Protein AF-C1BSC4-F1 (afdb_monomer)

Radius of gyration: 28.37 Å; Cα contacts (8 Å, |Δi|>4): 66; chains: 1; bounding box: 72×46×53 Å

Secondary structure (DSSP, 8-state):
-PPPHHHHHHHHHHHHHHHHHHHHHHHTTT--HHHHHHHHHHHHHHHHHHHHHHHHH-HHHHHHHHTTTT-S---PPPP-TT--SS--HHHHHHHHHHHHHHHHHH-TT-TTHHHHHHHHHHHS-HHHHHHHHHHHHHT--SS--

pLDDT: mean 79.84, std 15.71, range [46.28, 96.94]

Solvent-accessible surface area (backbone atoms only — not comparable to full-atom values): 8525 Å² total; per-residue (Å²): 131,84,83,51,72,68,58,54,49,50,57,51,53,53,52,50,53,52,51,54,52,55,51,56,57,44,52,78,73,73,54,62,66,66,63,54,51,54,53,48,52,54,49,52,56,50,52,53,50,51,51,54,50,53,56,68,68,39,73,68,42,59,57,46,51,67,60,49,79,50,81,64,89,62,79,71,64,77,92,51,84,92,56,78,54,93,75,50,66,64,54,20,54,50,24,47,52,50,22,55,36,36,32,73,76,64,36,83,84,39,66,77,36,51,57,27,50,54,35,20,70,62,68,38,61,67,70,58,52,54,55,49,52,50,24,56,75,72,68,66,48,95,65,96,105

Mean predicted aligned error: 16.89 Å

Sequence (145 aa):
MPISLDDIKGLIDEKRKALHGQIAGYREGGGNEKEVADALTIFELSVDNLFEDAKNYHPDVKVAAYNRQTKLGKSATPFDPRFPNPNQTRHCFQSYVDYHRCTKLRGEDFKPCEYFLRTYKTICPSYWLENWDEQLQEGTFPVKI

Organism: Lepeophtheirus salmonis (NCBI:txid72036)

InterPro domains:
  IPR003213 Cytochrome c oxidase, subun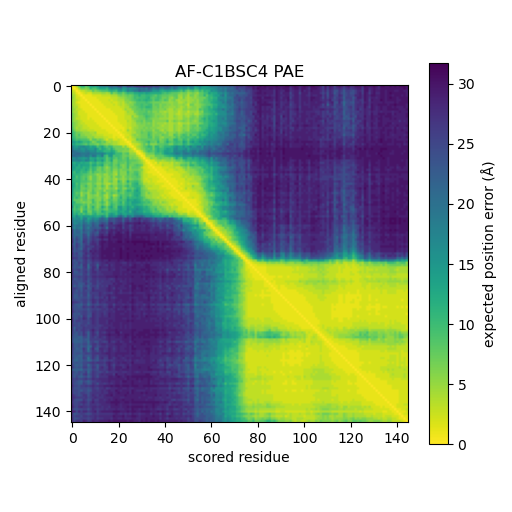it VIb [PTHR11387] (67-145)
  IPR036549 Cytochrome c oxidase subunit 6B/Cytochrome c oxidase assembly factor 6-like superfamily [G3DSA:1.10.10.140] (67-145)
  IPR036549 Cytochrome c oxidase subunit 6B/Cytochrome c oxidase assembly factor 6-like superfamily [SSF47694] (75-145)
  IPR048280 Cytochrome oxidase c subunit VIb-like [PF02297] (81-142)

Foldseek 3Di:
DDDDLVNVVVVLVVVLVVVVVVLVVVVVVDDDPVVSVVVNVVVVVVSVVVSVVVCVPDPVNVVVVVVVVCVVPQPDQDDDPVCNDPPCPVVLVVLVVQLVVCCVVPNPPPVVSVSSVSRNVRPPDPVVVVVQVVCVVVVNHPDDD

Structure (mmCIF, N/CA/C/O backbone):
data_AF-C1BSC4-F1
#
_entry.id   AF-C1BSC4-F1
#
loop_
_atom_site.group_PDB
_atom_site.id
_atom_site.type_symbol
_atom_site.label_atom_id
_atom_site.label_alt_id
_atom_site.label_comp_id
_atom_site.label_asym_id
_atom_site.label_entity_id
_atom_site.label_seq_id
_atom_site.pdbx_PDB_ins_code
_atom_site.Cartn_x
_atom_site.Cartn_y
_atom_site.Cartn_z
_atom_site.occupancy
_atom_site.B_iso_or_equiv
_atom_site.auth_seq_id
_atom_site.auth_comp_id
_atom_site.auth_asym_id
_atom_site.auth_atom_id
_atom_site.pdbx_PDB_model_num
ATOM 1 N N . MET A 1 1 ? 18.061 -28.451 2.225 1.00 50.75 1 MET A N 1
ATOM 2 C CA . MET A 1 1 ? 18.484 -27.038 2.124 1.00 50.75 1 MET A CA 1
ATOM 3 C C . MET A 1 1 ? 18.770 -26.755 0.661 1.00 50.75 1 MET A C 1
ATOM 5 O O . MET A 1 1 ? 19.456 -27.581 0.067 1.00 50.75 1 MET A O 1
ATOM 9 N N . PRO A 1 2 ? 18.208 -25.699 0.053 1.00 58.56 2 PRO A N 1
ATOM 10 C CA . PRO A 1 2 ? 18.583 -25.320 -1.306 1.00 58.56 2 PRO A C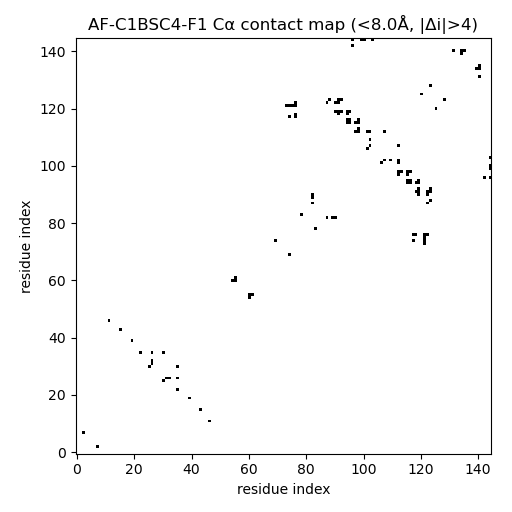A 1
ATOM 11 C C . PRO A 1 2 ? 20.046 -24.855 -1.306 1.00 58.56 2 PRO A C 1
ATOM 13 O O . PRO A 1 2 ? 20.456 -24.114 -0.415 1.00 58.56 2 PRO A O 1
ATOM 16 N N . ILE A 1 3 ? 20.835 -25.353 -2.258 1.00 66.00 3 ILE A N 1
ATOM 17 C CA . ILE A 1 3 ? 22.239 -24.963 -2.448 1.00 66.00 3 ILE A CA 1
ATOM 18 C C . ILE A 1 3 ? 22.255 -23.483 -2.847 1.00 66.00 3 ILE A C 1
ATOM 20 O O . ILE A 1 3 ? 21.486 -23.084 -3.725 1.00 66.00 3 ILE A O 1
ATOM 24 N N . SER A 1 4 ? 23.084 -22.662 -2.198 1.00 68.31 4 SER A N 1
ATOM 25 C CA . SER A 1 4 ? 23.129 -21.236 -2.517 1.00 68.31 4 SER A CA 1
ATOM 26 C C . SER A 1 4 ? 23.822 -21.000 -3.864 1.00 68.31 4 SER A C 1
ATOM 28 O O . SER A 1 4 ? 24.670 -21.778 -4.302 1.00 68.31 4 SER A O 1
ATOM 30 N N . LEU A 1 5 ? 23.475 -19.903 -4.543 1.00 70.62 5 LEU A N 1
ATOM 31 C CA . LEU A 1 5 ? 24.102 -19.541 -5.819 1.00 70.62 5 LEU A CA 1
ATOM 32 C C . LEU A 1 5 ? 25.619 -19.339 -5.677 1.00 70.62 5 LEU A C 1
ATOM 34 O O . LEU A 1 5 ? 26.363 -19.588 -6.624 1.00 70.62 5 LEU A O 1
ATOM 38 N N . ASP A 1 6 ? 26.073 -18.899 -4.505 1.00 75.81 6 ASP A N 1
ATOM 39 C CA . ASP A 1 6 ? 27.491 -18.683 -4.233 1.00 75.81 6 ASP A CA 1
ATOM 40 C C . ASP A 1 6 ? 28.238 -20.009 -4.022 1.00 75.81 6 ASP A C 1
ATOM 42 O O . ASP A 1 6 ? 29.374 -20.135 -4.478 1.00 75.81 6 ASP A O 1
ATOM 46 N N . ASP A 1 7 ? 27.572 -21.040 -3.486 1.00 77.94 7 ASP A N 1
ATOM 47 C CA . ASP A 1 7 ? 28.121 -22.404 -3.435 1.00 77.94 7 ASP A CA 1
ATOM 48 C C . ASP A 1 7 ? 28.284 -22.996 -4.848 1.00 77.94 7 ASP A C 1
ATOM 50 O O . ASP A 1 7 ? 29.287 -23.640 -5.155 1.00 77.94 7 ASP A O 1
ATOM 54 N N . ILE A 1 8 ? 27.320 -22.745 -5.745 1.00 76.81 8 ILE A N 1
ATOM 55 C CA . ILE A 1 8 ? 27.373 -23.209 -7.144 1.00 76.81 8 ILE A CA 1
ATOM 56 C C . ILE A 1 8 ? 28.515 -22.525 -7.904 1.00 76.81 8 ILE A C 1
ATOM 58 O O . ILE A 1 8 ? 29.251 -23.198 -8.625 1.00 76.81 8 ILE A O 1
ATOM 62 N N . LYS A 1 9 ? 28.690 -21.208 -7.728 1.00 80.00 9 LYS A N 1
ATOM 63 C CA . LYS A 1 9 ? 29.829 -20.473 -8.303 1.00 80.00 9 LYS A CA 1
ATOM 64 C C . LYS A 1 9 ? 31.155 -21.053 -7.826 1.00 80.00 9 LYS A C 1
ATOM 66 O O . LYS A 1 9 ? 32.009 -21.341 -8.655 1.00 80.00 9 LYS A O 1
ATOM 71 N N . GLY A 1 10 ? 31.287 -21.296 -6.520 1.00 80.50 10 GLY A N 1
ATOM 72 C CA . GLY A 1 10 ? 32.501 -21.872 -5.944 1.00 80.50 10 GLY A CA 1
ATOM 73 C C . GLY A 1 10 ? 32.874 -23.215 -6.578 1.00 80.50 10 GLY A C 1
ATOM 74 O O . GLY A 1 10 ? 34.026 -23.419 -6.956 1.00 80.50 10 GLY A O 1
ATOM 75 N N . LEU A 1 11 ? 31.891 -24.097 -6.787 1.00 80.81 11 LEU A N 1
ATOM 76 C CA . LEU A 1 11 ? 32.103 -25.395 -7.441 1.00 80.81 11 LEU A CA 1
ATOM 77 C C . LEU A 1 11 ? 32.484 -25.272 -8.925 1.00 80.81 11 LEU A C 1
ATOM 79 O O . LEU A 1 11 ? 33.267 -26.077 -9.434 1.00 80.81 11 LEU A O 1
ATOM 83 N N . ILE A 1 12 ? 31.926 -24.291 -9.638 1.00 81.50 12 ILE A N 1
ATOM 84 C CA . ILE A 1 12 ? 32.261 -24.031 -11.044 1.00 81.50 12 ILE A CA 1
ATOM 85 C C . ILE A 1 12 ? 33.682 -23.465 -11.158 1.00 81.50 12 ILE A C 1
ATOM 87 O O . ILE A 1 12 ? 34.456 -23.934 -11.995 1.00 81.50 12 ILE A O 1
ATOM 91 N N . ASP A 1 13 ? 34.051 -22.527 -10.286 1.00 84.19 13 ASP A N 1
ATOM 92 C CA . ASP A 1 13 ? 35.380 -21.913 -10.255 1.00 84.19 13 ASP A CA 1
ATOM 93 C C . ASP A 1 13 ? 36.472 -22.930 -9.894 1.00 84.19 13 ASP A C 1
ATOM 95 O O . ASP A 1 13 ? 37.549 -22.938 -10.496 1.00 84.19 13 ASP A O 1
ATOM 99 N N . GLU A 1 14 ? 36.185 -23.846 -8.965 1.00 86.81 14 GLU A N 1
ATOM 100 C CA . GLU A 1 14 ? 37.088 -24.943 -8.612 1.00 86.81 14 GLU A CA 1
ATOM 101 C C . GLU A 1 14 ? 37.352 -25.862 -9.815 1.00 86.81 14 GLU A C 1
ATOM 103 O O . GLU A 1 14 ? 38.504 -26.170 -10.138 1.00 86.81 14 GLU A O 1
ATOM 108 N N . LYS A 1 15 ? 36.293 -26.244 -10.541 1.00 84.50 15 LYS A N 1
ATOM 109 C CA . LYS A 1 15 ? 36.409 -27.080 -11.744 1.00 84.50 15 LYS A CA 1
ATOM 110 C C . LYS A 1 15 ? 37.108 -26.364 -12.895 1.00 84.50 15 LYS A C 1
ATOM 112 O O . LYS A 1 15 ? 37.914 -26.984 -13.588 1.00 84.50 15 LYS A O 1
ATOM 117 N N . ARG A 1 16 ? 36.851 -25.065 -13.073 1.00 82.56 16 ARG A N 1
ATOM 118 C CA . ARG A 1 16 ? 37.552 -24.211 -14.041 1.00 82.56 16 ARG A CA 1
ATOM 119 C C . ARG A 1 16 ? 39.049 -24.224 -13.751 1.00 82.56 16 ARG A C 1
ATOM 121 O O . ARG A 1 16 ? 39.844 -24.567 -14.623 1.00 82.56 16 ARG A O 1
ATOM 128 N N . LYS A 1 17 ? 39.439 -23.945 -12.506 1.00 84.44 17 LYS A N 1
ATOM 129 C CA . LYS A 1 17 ? 40.844 -23.926 -12.080 1.00 84.44 17 LYS A CA 1
ATOM 130 C C . LYS A 1 17 ? 41.544 -25.273 -12.292 1.00 84.44 17 LYS A C 1
ATOM 132 O O . LYS A 1 17 ? 42.689 -25.292 -12.742 1.00 84.44 17 LYS A O 1
ATOM 137 N N . ALA A 1 18 ? 40.863 -26.386 -12.014 1.00 82.38 18 ALA A N 1
ATOM 138 C CA . ALA A 1 18 ? 41.394 -27.724 -12.266 1.00 82.38 18 ALA A CA 1
ATOM 139 C C . ALA A 1 18 ? 41.658 -27.977 -13.763 1.00 82.38 18 ALA A C 1
ATOM 141 O O . ALA A 1 18 ? 42.722 -28.487 -14.116 1.00 82.38 18 ALA A O 1
ATOM 142 N N . LEU A 1 19 ? 40.739 -27.562 -14.643 1.00 78.75 19 LEU A N 1
ATOM 143 C CA . LEU A 1 19 ? 40.906 -27.710 -16.089 1.00 78.75 19 LEU A CA 1
ATOM 144 C C . LEU A 1 19 ? 42.063 -26.857 -16.630 1.00 78.75 19 LEU A C 1
ATOM 146 O O . LEU A 1 19 ? 42.869 -27.358 -17.413 1.00 78.75 19 LEU A O 1
ATOM 150 N N . HIS A 1 20 ? 42.209 -25.608 -16.173 1.00 78.25 20 HIS A N 1
ATOM 151 C CA . HIS A 1 20 ? 43.367 -24.777 -16.533 1.00 78.25 20 HIS A CA 1
ATOM 152 C C . HIS A 1 20 ? 44.693 -25.429 -16.125 1.00 78.25 20 HIS A C 1
ATOM 154 O O . HIS A 1 20 ? 45.661 -25.370 -16.881 1.00 78.25 20 HIS A O 1
ATOM 160 N N . GLY A 1 21 ? 44.736 -26.082 -14.958 1.00 75.50 21 GLY A N 1
ATOM 161 C CA . GLY A 1 21 ? 45.906 -26.842 -14.515 1.00 75.50 21 GLY A CA 1
ATOM 162 C C . GLY A 1 21 ? 46.216 -28.045 -15.413 1.00 75.50 21 GLY A C 1
ATOM 163 O O . GLY A 1 21 ? 47.372 -28.261 -15.768 1.00 75.50 21 GLY A O 1
ATOM 164 N N . GLN A 1 22 ? 45.195 -28.796 -15.839 1.00 75.50 22 GLN A N 1
ATOM 165 C CA . GLN A 1 22 ? 45.360 -29.917 -16.778 1.00 75.50 22 GLN A CA 1
ATOM 166 C C . GLN A 1 22 ? 45.855 -29.454 -18.157 1.00 75.50 22 GLN A C 1
ATOM 168 O O . GLN A 1 22 ? 46.714 -30.096 -18.760 1.00 75.50 22 GLN A O 1
ATOM 173 N N . ILE A 1 23 ? 45.356 -28.312 -18.633 1.00 69.69 23 ILE A N 1
ATOM 174 C CA . ILE A 1 23 ? 45.745 -27.708 -19.910 1.00 69.69 23 ILE A CA 1
ATOM 175 C C . ILE A 1 23 ? 47.184 -27.165 -19.867 1.00 69.69 23 ILE A C 1
ATOM 177 O O . ILE A 1 23 ? 47.939 -27.345 -20.825 1.00 69.69 23 ILE A O 1
ATOM 181 N N . ALA A 1 24 ? 47.594 -26.557 -18.750 1.00 67.31 24 ALA A N 1
ATOM 182 C CA . ALA A 1 24 ? 48.975 -26.123 -18.541 1.00 67.31 24 ALA A CA 1
ATOM 183 C C . ALA A 1 24 ? 49.961 -27.304 -18.613 1.00 67.31 24 ALA A C 1
ATOM 185 O O . ALA A 1 24 ? 50.998 -27.188 -19.261 1.00 67.31 24 ALA A O 1
ATOM 186 N N . GLY A 1 25 ? 49.595 -28.466 -18.059 1.00 64.31 25 GLY A N 1
ATOM 187 C CA . GLY A 1 25 ? 50.386 -29.696 -18.192 1.00 64.31 25 GLY A CA 1
ATOM 188 C C . GLY A 1 25 ? 50.459 -30.245 -19.626 1.00 64.31 25 GLY A C 1
ATOM 189 O O . GLY A 1 25 ? 51.477 -30.805 -20.018 1.00 64.31 25 GLY A O 1
ATOM 190 N N . TYR A 1 26 ? 49.422 -30.047 -20.450 1.00 62.38 26 TYR A N 1
ATOM 191 C CA . TYR A 1 26 ? 49.428 -30.456 -21.864 1.00 62.38 26 TYR A CA 1
ATOM 192 C C . TYR A 1 26 ? 50.349 -29.577 -22.734 1.00 62.38 26 TYR A C 1
ATOM 194 O O . TYR A 1 26 ? 50.981 -30.068 -23.672 1.00 62.38 26 TYR A O 1
ATOM 202 N N . ARG A 1 27 ? 50.488 -28.285 -22.395 1.00 56.97 27 ARG A N 1
ATOM 203 C CA . ARG A 1 27 ? 51.425 -27.347 -23.044 1.00 56.97 27 ARG A CA 1
ATOM 204 C C . ARG A 1 27 ? 52.886 -27.788 -22.893 1.00 56.97 27 ARG A C 1
ATO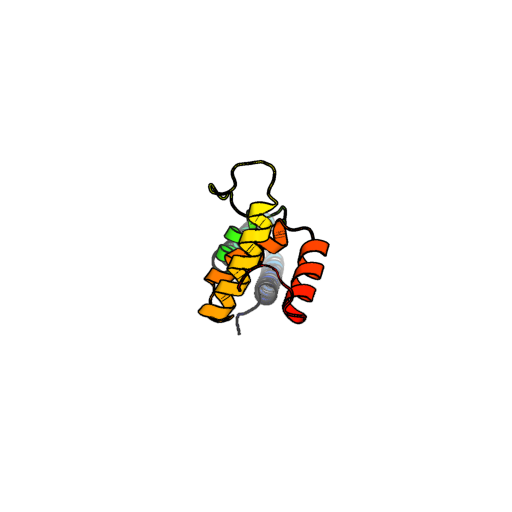M 206 O O . ARG A 1 27 ? 53.662 -27.640 -23.832 1.00 56.97 27 ARG A O 1
ATOM 213 N N . GLU A 1 28 ? 53.247 -28.377 -21.755 1.00 58.72 28 GLU A N 1
ATOM 214 C CA . GLU A 1 28 ? 54.596 -28.911 -21.502 1.00 58.72 28 GLU A CA 1
ATOM 215 C C . GLU A 1 28 ? 54.907 -30.176 -22.333 1.00 58.72 28 GLU A C 1
ATOM 217 O O . GLU A 1 28 ? 56.072 -30.522 -22.518 1.00 58.72 28 GLU A O 1
ATOM 222 N N . GLY A 1 29 ? 53.883 -30.829 -22.902 1.00 58.50 29 GLY A N 1
ATOM 223 C CA . GLY A 1 29 ? 53.988 -32.036 -23.732 1.00 58.50 29 GLY A CA 1
ATOM 224 C C . GLY A 1 29 ? 54.065 -31.815 -25.252 1.00 58.50 29 GLY A C 1
ATOM 225 O O . GLY A 1 29 ? 54.039 -32.797 -25.991 1.00 58.50 29 GLY A O 1
ATOM 226 N N . GLY A 1 30 ? 54.157 -30.567 -25.737 1.00 58.09 30 GLY A N 1
ATOM 227 C CA . GLY A 1 30 ? 54.362 -30.254 -27.166 1.00 58.09 30 GLY A CA 1
ATOM 228 C C . GLY A 1 30 ? 53.112 -29.884 -27.984 1.00 58.09 30 GLY A C 1
ATOM 229 O O . GLY A 1 30 ? 53.152 -29.948 -29.211 1.00 58.09 30 GLY A O 1
ATOM 230 N N . GLY A 1 31 ? 52.005 -29.493 -27.342 1.00 61.06 31 GLY A N 1
ATOM 231 C CA . GLY A 1 31 ? 50.805 -28.989 -28.029 1.00 61.06 31 GLY A CA 1
ATOM 232 C C . GLY A 1 31 ? 50.960 -27.567 -28.600 1.00 61.06 31 GLY A C 1
ATOM 233 O O . GLY A 1 31 ? 51.677 -26.738 -28.041 1.00 61.06 31 GLY A O 1
ATOM 234 N N . ASN A 1 32 ? 50.261 -27.264 -29.702 1.00 70.56 32 ASN A N 1
ATOM 235 C CA . ASN A 1 32 ? 50.214 -25.925 -30.300 1.00 70.56 32 ASN A CA 1
ATOM 236 C C . ASN A 1 32 ? 49.472 -24.948 -29.369 1.00 70.56 32 ASN A C 1
ATOM 238 O O . ASN A 1 32 ? 48.267 -25.072 -29.153 1.00 70.56 32 ASN A O 1
ATOM 242 N N . GLU A 1 33 ? 50.194 -23.960 -28.836 1.00 67.38 33 GLU A N 1
ATOM 243 C CA . GLU A 1 33 ? 49.698 -22.984 -27.855 1.00 67.38 33 GLU A CA 1
ATOM 244 C C . GLU A 1 33 ? 48.412 -22.274 -28.301 1.00 67.38 33 GLU A C 1
ATOM 246 O O . GLU A 1 33 ? 47.545 -21.991 -27.475 1.00 67.38 33 GLU A O 1
ATOM 251 N N . LYS A 1 34 ? 48.256 -22.041 -29.608 1.00 72.38 34 LYS A N 1
ATOM 252 C CA . LYS A 1 34 ? 47.083 -21.365 -30.163 1.00 72.38 34 LYS A CA 1
ATOM 253 C C . LYS A 1 34 ? 45.821 -22.230 -30.105 1.00 72.38 34 LYS A C 1
ATOM 255 O O . LYS A 1 34 ? 44.775 -21.746 -29.699 1.00 72.38 34 LYS A O 1
ATOM 260 N N . GLU A 1 35 ? 45.930 -23.514 -30.438 1.00 69.75 35 GLU A N 1
ATOM 261 C CA . GLU A 1 35 ? 44.796 -24.455 -30.400 1.00 69.75 35 GLU A CA 1
ATOM 262 C C . GLU A 1 35 ? 44.324 -24.702 -28.965 1.00 69.75 35 GLU A C 1
ATOM 264 O O . GLU A 1 35 ? 43.131 -24.830 -28.695 1.00 69.75 35 GLU A O 1
ATOM 269 N N . VAL A 1 36 ? 45.276 -24.717 -28.033 1.00 69.75 36 VAL A N 1
ATOM 270 C CA . VAL A 1 36 ? 45.010 -24.854 -26.604 1.00 69.75 36 VAL A CA 1
ATOM 271 C C . VAL A 1 36 ? 44.318 -23.608 -26.042 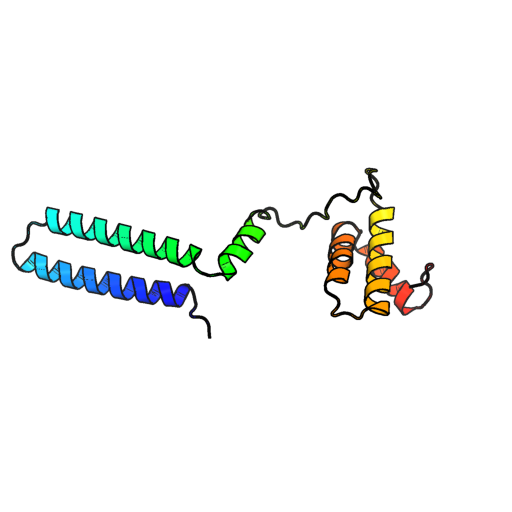1.00 69.75 36 VAL A C 1
ATOM 273 O O . VAL A 1 36 ? 43.362 -23.737 -25.277 1.00 69.75 36 VAL A O 1
ATOM 276 N N . ALA A 1 37 ? 44.763 -22.411 -26.437 1.00 72.19 37 ALA A N 1
ATOM 277 C CA . ALA A 1 37 ? 44.12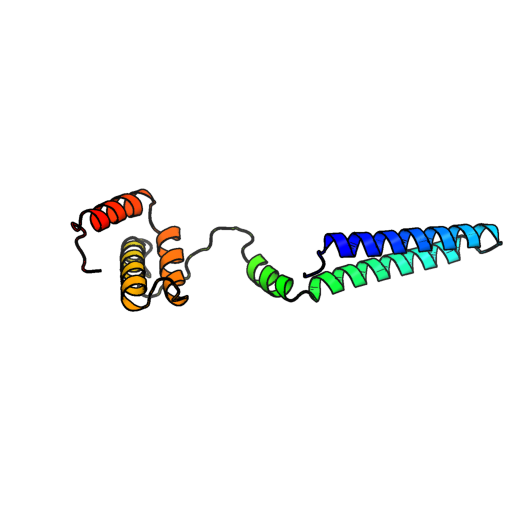7 -21.157 -26.044 1.00 72.19 37 ALA A CA 1
ATOM 278 C C . ALA A 1 37 ? 42.701 -21.039 -26.608 1.00 72.19 37 ALA A C 1
ATOM 280 O O . ALA A 1 37 ? 41.777 -20.725 -25.861 1.00 72.19 37 ALA A O 1
ATOM 281 N N . ASP A 1 38 ? 42.503 -21.375 -27.886 1.00 79.69 38 ASP A N 1
ATOM 282 C CA . ASP A 1 38 ? 41.192 -21.326 -28.539 1.00 79.69 38 ASP A CA 1
ATOM 283 C C . ASP A 1 38 ? 40.198 -22.308 -27.882 1.00 79.69 38 ASP A C 1
ATOM 285 O O . ASP A 1 38 ? 39.060 -21.941 -27.579 1.00 79.69 38 ASP A O 1
ATOM 289 N N . ALA A 1 39 ? 40.625 -23.543 -27.587 1.00 76.19 39 ALA A N 1
ATOM 290 C CA . ALA A 1 39 ? 39.791 -24.534 -26.900 1.00 76.19 39 ALA A CA 1
ATOM 291 C C . ALA A 1 39 ? 39.434 -24.115 -25.464 1.00 76.19 39 ALA A C 1
ATOM 293 O O . ALA A 1 39 ? 38.313 -24.353 -25.006 1.00 76.19 39 ALA A O 1
ATOM 294 N N . LEU A 1 40 ? 40.369 -23.467 -24.764 1.00 77.38 40 LEU A N 1
ATOM 295 C CA . LEU A 1 40 ? 40.158 -22.960 -23.414 1.00 77.38 40 LEU A CA 1
ATOM 296 C C . LEU A 1 40 ? 39.133 -21.824 -23.400 1.00 77.38 40 LEU A C 1
ATOM 298 O O . LEU A 1 40 ? 38.183 -21.881 -22.624 1.00 77.38 40 LEU A O 1
ATOM 302 N N . THR A 1 41 ? 39.257 -20.858 -24.311 1.00 77.62 41 THR A N 1
ATOM 303 C CA . THR A 1 41 ? 38.289 -19.762 -24.442 1.00 77.62 41 THR A CA 1
ATOM 304 C C . THR A 1 41 ? 36.893 -20.276 -24.801 1.00 77.62 41 THR A C 1
ATOM 306 O O . THR A 1 41 ? 35.899 -19.812 -24.246 1.00 77.62 41 THR A O 1
ATOM 309 N N . ILE A 1 42 ? 36.783 -21.278 -25.681 1.00 80.06 42 ILE A N 1
ATOM 310 C CA . ILE A 1 42 ? 35.491 -21.901 -26.015 1.00 80.06 42 ILE A CA 1
ATOM 311 C C . ILE A 1 42 ? 34.872 -22.586 -24.789 1.00 80.06 42 ILE A C 1
ATOM 313 O O . ILE A 1 42 ? 33.666 -22.469 -24.553 1.00 80.06 42 ILE A O 1
ATOM 317 N N . PHE A 1 43 ? 35.679 -23.292 -23.996 1.00 80.88 43 PHE A N 1
ATOM 318 C CA . PHE A 1 43 ? 35.203 -23.937 -22.777 1.00 80.88 43 PHE A CA 1
ATOM 319 C C . PHE A 1 43 ? 34.761 -22.914 -21.721 1.00 80.88 43 PHE A C 1
ATOM 321 O O . PHE A 1 43 ? 33.692 -23.075 -21.135 1.00 80.88 43 PHE A O 1
ATOM 328 N N . GLU A 1 44 ? 35.530 -21.843 -21.515 1.00 79.69 44 GLU A N 1
ATOM 329 C CA . GLU A 1 44 ? 35.181 -20.743 -20.605 1.00 79.69 44 GLU A CA 1
ATOM 330 C C . GLU A 1 44 ? 33.838 -20.108 -20.978 1.00 79.69 44 GLU A C 1
ATOM 332 O O . GLU A 1 44 ? 32.946 -20.028 -20.132 1.00 79.69 44 GLU A O 1
ATOM 337 N N . LEU A 1 45 ? 33.650 -19.768 -22.258 1.00 79.50 45 LEU A N 1
ATOM 338 C CA . LEU A 1 45 ? 32.393 -19.222 -22.776 1.00 79.50 45 LEU A CA 1
ATOM 339 C C . LEU A 1 45 ? 31.214 -20.187 -22.573 1.00 79.50 45 LEU A C 1
ATOM 341 O O . LEU A 1 45 ? 30.105 -19.762 -22.256 1.00 79.50 45 LEU A O 1
ATOM 345 N N . SER A 1 46 ? 31.437 -21.494 -22.731 1.00 82.12 46 SER A N 1
ATOM 346 C CA . SER A 1 46 ? 30.412 -22.521 -22.500 1.00 82.12 46 SER A CA 1
ATOM 347 C C . SER A 1 46 ? 30.010 -22.621 -21.023 1.00 82.12 46 SER A C 1
ATOM 349 O O . SER A 1 46 ? 28.824 -22.700 -20.701 1.00 82.12 46 SER A O 1
ATOM 351 N N . VAL A 1 47 ? 30.983 -22.553 -20.110 1.00 81.38 47 VAL A N 1
ATOM 352 C CA . VAL A 1 47 ? 30.738 -22.556 -18.660 1.00 81.38 47 VAL A CA 1
ATOM 353 C C . VAL A 1 47 ? 29.995 -21.296 -18.215 1.00 81.38 47 VAL A C 1
ATOM 355 O O . VAL A 1 47 ? 29.071 -21.398 -17.407 1.00 81.38 47 VAL A O 1
ATOM 358 N N . ASP A 1 48 ? 30.349 -20.128 -18.755 1.00 79.81 48 ASP A N 1
ATOM 359 C CA . ASP A 1 48 ? 29.657 -18.871 -18.450 1.00 79.81 48 ASP A CA 1
ATOM 360 C C . ASP A 1 48 ? 28.197 -18.898 -18.935 1.00 79.81 48 ASP A C 1
ATOM 362 O O . ASP A 1 48 ? 27.292 -18.507 -18.196 1.00 79.81 48 ASP A O 1
ATOM 366 N N . ASN A 1 49 ? 27.938 -19.453 -20.123 1.00 79.19 49 ASN A N 1
ATOM 367 C CA . ASN A 1 49 ? 26.575 -19.643 -20.629 1.00 79.19 49 ASN A CA 1
ATOM 368 C C . ASN A 1 49 ? 25.762 -20.619 -19.761 1.00 79.19 49 ASN A C 1
ATOM 370 O O . ASN A 1 49 ? 24.621 -20.322 -19.410 1.00 79.19 49 ASN A O 1
ATOM 374 N N . LEU A 1 50 ? 26.354 -21.742 -19.335 1.00 74.19 50 LEU A N 1
ATOM 375 C CA . LEU A 1 50 ? 25.710 -22.686 -18.410 1.00 74.19 50 LEU A CA 1
ATOM 376 C C . LEU A 1 50 ? 25.385 -22.043 -17.055 1.00 74.19 50 LEU A C 1
ATOM 378 O O . LEU A 1 50 ? 24.369 -22.364 -16.435 1.00 74.19 50 LEU A O 1
ATOM 382 N N . PHE A 1 51 ? 26.236 -21.130 -16.587 1.00 71.94 51 PHE A N 1
ATOM 383 C CA . PHE A 1 51 ? 25.992 -20.384 -15.362 1.00 71.94 51 PHE A CA 1
ATOM 384 C C . PHE A 1 51 ? 24.828 -19.391 -15.510 1.00 71.94 51 PHE A C 1
ATOM 386 O O . PHE A 1 51 ? 23.990 -19.289 -14.610 1.00 71.94 51 PHE A O 1
ATOM 393 N N . GLU A 1 52 ? 24.721 -18.695 -16.644 1.00 68.50 52 GLU A N 1
ATOM 394 C CA . GLU A 1 52 ? 23.552 -17.860 -16.953 1.00 68.50 52 GLU A CA 1
ATOM 395 C C . GLU A 1 52 ? 22.263 -18.690 -17.077 1.00 68.50 52 GLU A C 1
ATOM 397 O O . GLU A 1 52 ? 21.223 -18.307 -16.536 1.00 68.50 52 GLU A O 1
ATOM 402 N N . ASP A 1 53 ? 22.324 -19.873 -17.686 1.00 69.19 53 ASP A N 1
ATOM 403 C CA . ASP A 1 53 ? 21.180 -20.786 -17.776 1.00 69.19 53 ASP A CA 1
ATOM 404 C C . ASP A 1 53 ? 20.743 -21.312 -16.400 1.00 69.19 53 ASP A C 1
ATOM 406 O O . ASP A 1 53 ? 19.546 -21.386 -16.105 1.00 69.19 53 ASP A O 1
ATOM 410 N N . ALA A 1 54 ? 21.692 -21.590 -15.502 1.00 65.12 54 ALA A N 1
ATOM 411 C CA . ALA A 1 54 ? 21.399 -21.983 -14.125 1.00 65.12 54 ALA A CA 1
ATOM 412 C C . ALA A 1 54 ? 20.685 -20.869 -13.335 1.00 65.12 54 ALA A C 1
ATOM 414 O O . ALA A 1 54 ? 19.767 -21.156 -12.560 1.00 65.12 54 ALA A O 1
ATOM 415 N N . LYS A 1 55 ? 21.024 -19.591 -13.573 1.00 64.31 55 LYS A N 1
ATOM 416 C CA . LYS A 1 55 ? 20.269 -18.452 -13.011 1.00 64.31 55 LYS A CA 1
ATOM 417 C C . LYS A 1 55 ? 18.826 -18.426 -13.516 1.00 64.31 55 LYS A C 1
ATOM 419 O O . LYS A 1 55 ? 17.935 -18.033 -12.768 1.00 64.31 55 LYS A O 1
ATOM 424 N N . ASN A 1 56 ? 18.586 -18.862 -14.751 1.00 61.66 56 ASN A N 1
ATOM 425 C CA . ASN A 1 56 ? 17.257 -18.890 -15.364 1.00 61.66 56 ASN A CA 1
ATOM 426 C C . ASN A 1 56 ? 16.400 -20.094 -14.923 1.00 61.66 56 ASN A C 1
ATOM 428 O O . ASN A 1 56 ? 15.170 -20.021 -14.994 1.00 61.66 56 ASN A O 1
ATOM 432 N N . TYR A 1 57 ? 17.022 -21.181 -14.451 1.00 58.50 57 TYR A N 1
ATOM 433 C CA . TYR A 1 57 ? 16.335 -22.422 -14.064 1.00 58.50 57 TYR A CA 1
ATOM 434 C C . TYR A 1 57 ? 15.926 -22.490 -12.579 1.00 58.50 57 TYR A C 1
ATOM 436 O O . TYR A 1 57 ? 15.167 -23.379 -12.191 1.00 58.50 57 TYR A O 1
ATOM 444 N N . HIS A 1 58 ? 16.353 -21.546 -11.733 1.00 54.50 58 HIS A N 1
ATOM 445 C CA . HIS A 1 58 ? 15.872 -21.485 -10.350 1.00 54.50 58 HIS A CA 1
ATOM 446 C C . HIS A 1 58 ? 14.448 -20.882 -10.306 1.00 54.50 58 HIS A C 1
ATOM 448 O O . HIS A 1 58 ? 14.261 -19.732 -10.719 1.00 54.50 58 HIS A O 1
ATOM 454 N N . PRO A 1 59 ? 13.422 -21.598 -9.805 1.00 56.34 59 PRO A N 1
ATOM 455 C CA . PRO A 1 59 ? 12.029 -21.130 -9.811 1.00 56.34 59 PRO A CA 1
ATOM 456 C C . PRO A 1 59 ? 11.822 -19.820 -9.029 1.00 56.34 59 PRO A C 1
ATOM 458 O O . PRO A 1 59 ? 10.951 -19.022 -9.382 1.00 56.34 59 PRO A O 1
ATOM 461 N N . ASP A 1 60 ? 12.692 -19.525 -8.062 1.00 52.94 60 ASP A N 1
ATOM 462 C CA . ASP A 1 60 ? 12.669 -18.263 -7.312 1.00 52.94 60 ASP A CA 1
ATOM 463 C C . ASP A 1 60 ? 13.146 -17.055 -8.141 1.00 52.94 60 ASP A C 1
ATOM 465 O O . ASP A 1 60 ? 12.824 -15.910 -7.821 1.00 52.94 60 ASP A O 1
ATOM 469 N N . VAL A 1 61 ? 13.862 -17.274 -9.253 1.00 52.62 61 VAL A N 1
ATOM 470 C CA . VAL A 1 61 ? 14.339 -16.195 -10.134 1.00 52.62 61 VAL A CA 1
ATOM 471 C C . VAL A 1 61 ? 13.256 -15.730 -11.106 1.00 52.62 61 VAL A C 1
ATOM 473 O O . VAL A 1 61 ? 13.197 -14.539 -11.399 1.00 52.62 61 VAL A O 1
ATOM 476 N N . LYS A 1 62 ? 12.319 -16.589 -11.536 1.00 50.50 62 LYS A N 1
ATOM 477 C CA . LYS A 1 62 ? 11.120 -16.127 -12.270 1.00 50.50 62 LYS A CA 1
ATOM 478 C C . LYS A 1 62 ? 10.211 -15.267 -11.388 1.00 50.50 62 LYS A C 1
ATOM 480 O O . LYS A 1 62 ? 9.704 -14.248 -11.855 1.00 50.50 62 LYS A O 1
ATOM 485 N N . VAL A 1 63 ? 10.083 -15.613 -10.105 1.00 55.62 63 VAL A N 1
ATOM 486 C CA . VAL A 1 63 ? 9.404 -14.765 -9.108 1.00 55.62 63 VAL A CA 1
ATOM 487 C C . VAL A 1 63 ? 10.173 -13.451 -8.915 1.00 55.62 63 VAL A C 1
ATOM 489 O O . VAL A 1 63 ? 9.577 -12.375 -8.923 1.00 55.62 63 VAL A O 1
ATOM 492 N N . ALA A 1 64 ? 11.507 -13.499 -8.852 1.00 51.34 64 ALA A N 1
ATOM 493 C CA . ALA A 1 64 ? 12.344 -12.303 -8.759 1.00 51.34 64 ALA A CA 1
ATOM 494 C C . ALA A 1 64 ? 12.343 -11.435 -10.032 1.00 51.34 64 ALA A C 1
ATOM 496 O O . ALA A 1 64 ? 12.537 -10.230 -9.921 1.00 51.34 64 ALA A O 1
ATOM 497 N N . ALA A 1 65 ? 12.139 -12.007 -11.223 1.00 49.69 65 ALA A N 1
ATOM 498 C CA . ALA A 1 65 ? 12.081 -11.298 -12.504 1.00 49.69 65 ALA A CA 1
ATOM 499 C C . ALA A 1 65 ? 10.730 -10.597 -12.719 1.00 49.69 65 ALA A C 1
ATOM 501 O O . ALA A 1 65 ? 10.724 -9.445 -13.155 1.00 49.69 65 ALA A O 1
ATOM 502 N N . TYR A 1 66 ? 9.613 -11.212 -12.304 1.00 46.78 66 TYR A N 1
ATOM 503 C CA . TYR A 1 66 ? 8.330 -10.507 -12.149 1.00 46.78 66 TYR A CA 1
ATOM 504 C C . TYR A 1 66 ? 8.481 -9.312 -11.188 1.00 46.78 66 TYR A C 1
ATOM 506 O O . TYR A 1 66 ? 8.058 -8.198 -11.487 1.00 46.78 66 TYR A O 1
ATOM 514 N N . ASN A 1 67 ? 9.234 -9.503 -10.101 1.00 51.59 67 ASN A N 1
ATOM 515 C CA . ASN A 1 67 ? 9.580 -8.451 -9.140 1.00 51.59 67 ASN A CA 1
ATOM 516 C C . ASN A 1 67 ? 10.764 -7.550 -9.570 1.00 51.59 67 ASN A C 1
ATOM 518 O O . ASN A 1 67 ? 11.228 -6.731 -8.779 1.00 51.59 67 ASN A O 1
ATOM 522 N N . ARG A 1 68 ? 11.302 -7.674 -10.795 1.00 48.00 68 ARG A N 1
ATOM 523 C CA . ARG A 1 68 ? 12.408 -6.823 -11.294 1.00 48.00 68 ARG A CA 1
ATOM 524 C C . ARG A 1 68 ? 11.933 -5.736 -12.254 1.00 48.00 68 ARG A C 1
ATOM 526 O O . ARG A 1 68 ? 12.636 -4.745 -12.436 1.00 48.00 68 ARG A O 1
ATOM 533 N N . GLN A 1 69 ? 10.712 -5.853 -12.776 1.00 48.78 69 GLN A N 1
ATOM 534 C CA . GLN A 1 69 ? 10.008 -4.746 -13.433 1.00 48.78 69 GLN A CA 1
ATOM 535 C C . GLN A 1 69 ? 9.710 -3.588 -12.454 1.00 48.78 69 GLN A C 1
ATOM 537 O O . GLN A 1 69 ? 9.458 -2.466 -12.877 1.00 48.78 69 GLN A O 1
ATOM 542 N N . THR A 1 70 ? 9.841 -3.816 -11.141 1.00 49.84 70 THR A N 1
ATOM 543 C CA . THR A 1 70 ? 9.694 -2.818 -10.069 1.00 49.84 70 THR A CA 1
ATOM 544 C C . THR A 1 70 ? 11.023 -2.189 -9.622 1.00 49.84 70 THR A C 1
ATOM 546 O O . THR A 1 70 ? 11.180 -1.822 -8.458 1.00 49.84 70 THR A O 1
ATOM 549 N N . LYS A 1 71 ? 12.004 -2.018 -10.522 1.00 46.75 71 LYS A N 1
ATOM 550 C CA . LYS A 1 71 ? 13.283 -1.327 -10.230 1.00 46.75 71 LYS A CA 1
ATOM 551 C C . LYS A 1 71 ? 13.184 0.216 -10.193 1.00 46.75 71 LYS A C 1
ATOM 553 O O . LYS A 1 71 ? 14.137 0.918 -10.507 1.00 46.75 71 LYS A O 1
ATOM 558 N N . LEU A 1 72 ? 12.045 0.731 -9.734 1.00 47.66 72 LEU A N 1
ATOM 559 C CA . LEU A 1 72 ? 11.913 2.003 -9.024 1.00 47.66 72 LEU A CA 1
ATOM 560 C C . LEU A 1 72 ? 10.986 1.694 -7.844 1.00 47.66 72 LEU A C 1
ATOM 562 O O . LEU A 1 72 ? 9.769 1.694 -7.988 1.00 47.66 72 LEU A O 1
ATOM 566 N N . GLY A 1 73 ? 11.577 1.285 -6.720 1.00 46.28 73 GLY A N 1
ATOM 567 C CA . GLY A 1 73 ? 10.907 0.666 -5.572 1.00 46.28 73 GLY A CA 1
ATOM 568 C C . GLY A 1 73 ? 9.976 1.598 -4.792 1.00 46.28 73 GLY A C 1
ATOM 569 O O . GLY A 1 73 ? 10.214 1.885 -3.626 1.00 46.28 73 GLY A O 1
ATOM 570 N N . LYS A 1 74 ? 8.894 2.046 -5.425 1.00 48.28 74 LYS A N 1
ATOM 571 C CA . LYS A 1 74 ? 7.641 2.411 -4.772 1.00 48.28 74 LYS A CA 1
ATOM 572 C C . LYS A 1 74 ? 6.596 1.494 -5.376 1.00 48.28 74 LYS A C 1
ATOM 574 O O . LYS A 1 74 ? 6.332 1.565 -6.573 1.00 48.28 74 LYS A O 1
ATOM 579 N N . SER A 1 75 ? 6.047 0.597 -4.569 1.00 59.66 75 SER A N 1
ATOM 580 C CA . SER A 1 75 ? 4.899 -0.228 -4.930 1.00 59.66 75 SER A CA 1
ATOM 581 C C . SER A 1 75 ? 3.706 0.682 -5.209 1.00 59.66 75 SER A C 1
ATOM 583 O O . SER A 1 75 ? 2.910 0.935 -4.313 1.00 59.66 75 SER A O 1
ATOM 585 N N . ALA A 1 76 ? 3.614 1.249 -6.411 1.00 70.50 76 ALA A N 1
ATOM 586 C CA . ALA A 1 76 ? 2.500 2.108 -6.767 1.00 70.50 76 ALA A CA 1
ATOM 587 C C . ALA A 1 76 ? 1.215 1.279 -6.688 1.00 70.50 76 ALA A C 1
ATOM 589 O O . ALA A 1 76 ? 1.096 0.232 -7.329 1.00 70.50 76 ALA A O 1
ATOM 590 N N . THR A 1 77 ? 0.275 1.729 -5.861 1.00 83.69 77 THR A N 1
ATOM 591 C CA . THR A 1 77 ? -1.077 1.176 -5.824 1.00 83.69 77 THR A CA 1
ATOM 592 C C . THR A 1 77 ? -1.663 1.207 -7.241 1.00 83.69 77 THR A C 1
ATOM 594 O O . THR A 1 77 ? -1.518 2.230 -7.919 1.00 83.69 77 THR A O 1
ATOM 597 N N . PRO A 1 78 ? -2.309 0.126 -7.720 1.00 87.44 78 PRO A N 1
ATOM 598 C CA . PRO A 1 78 ? -2.963 0.145 -9.023 1.00 87.44 78 PRO A CA 1
ATOM 599 C C . PRO A 1 78 ? -4.055 1.222 -9.078 1.00 87.44 78 PRO A C 1
ATOM 601 O O . PRO A 1 78 ? -4.614 1.620 -8.056 1.00 87.44 78 PRO A O 1
ATOM 604 N N . PHE A 1 79 ? -4.373 1.692 -10.284 1.00 89.88 79 PHE A N 1
ATOM 605 C CA . PHE A 1 79 ? -5.471 2.634 -10.483 1.00 89.88 79 PHE A CA 1
ATOM 606 C C . PHE A 1 79 ? -6.803 2.000 -10.063 1.00 89.88 79 PHE A C 1
ATOM 608 O O . PHE A 1 79 ? -7.175 0.942 -10.571 1.00 89.88 79 PHE A O 1
ATOM 615 N N . ASP A 1 80 ? -7.523 2.665 -9.159 1.00 92.44 80 ASP A N 1
ATOM 616 C CA . ASP A 1 80 ? -8.860 2.265 -8.728 1.00 92.44 80 ASP A CA 1
ATOM 617 C C . ASP A 1 80 ? -9.913 3.148 -9.425 1.00 92.44 80 ASP A C 1
ATOM 619 O O . ASP A 1 80 ? -10.004 4.343 -9.118 1.00 92.44 80 ASP A O 1
ATOM 623 N N . PRO A 1 81 ? -10.747 2.5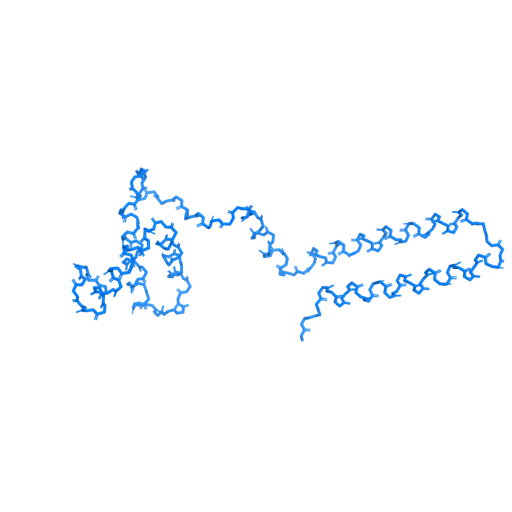90 -10.327 1.00 93.88 81 PRO A N 1
ATOM 624 C CA . PRO A 1 81 ? -11.787 3.343 -11.029 1.00 93.88 81 PRO A CA 1
ATOM 625 C C . PRO A 1 81 ? -12.824 4.009 -10.114 1.00 93.88 81 PRO A C 1
ATOM 627 O O . PRO A 1 81 ? -13.525 4.915 -10.560 1.00 93.88 81 PRO A O 1
ATOM 630 N N . ARG A 1 82 ? -12.937 3.593 -8.841 1.00 93.56 82 ARG A N 1
ATOM 631 C CA . ARG A 1 82 ? -13.799 4.244 -7.836 1.00 93.56 82 ARG A CA 1
ATOM 632 C C . ARG A 1 82 ? -13.273 5.621 -7.426 1.00 93.56 82 ARG A C 1
ATOM 634 O O . ARG A 1 82 ? -14.044 6.458 -6.956 1.00 93.56 82 ARG A O 1
ATOM 641 N N . PHE A 1 83 ? -11.973 5.861 -7.605 1.00 95.88 83 PHE A N 1
ATOM 642 C CA . PHE A 1 83 ? -11.277 7.084 -7.209 1.00 95.88 83 PHE A CA 1
ATOM 643 C C . PHE A 1 83 ? -10.493 7.694 -8.389 1.00 95.88 83 PHE A C 1
ATOM 645 O O . PHE A 1 83 ? -9.269 7.826 -8.314 1.00 95.88 83 PHE A O 1
ATOM 652 N N . PRO A 1 84 ? -11.176 8.110 -9.477 1.00 95.00 84 PRO A N 1
ATOM 653 C CA . PRO A 1 84 ? -10.519 8.595 -10.695 1.00 95.00 84 PRO A CA 1
ATOM 654 C C . PRO A 1 84 ? -9.906 9.995 -10.542 1.00 95.00 84 PRO A C 1
ATOM 656 O O . PRO A 1 84 ? -9.095 10.419 -11.362 1.00 95.00 84 PRO A O 1
ATOM 659 N N . ASN A 1 85 ? -10.303 10.733 -9.504 1.00 94.19 85 ASN A N 1
ATOM 660 C CA . ASN A 1 85 ? -9.879 12.111 -9.297 1.00 94.19 85 ASN A CA 1
ATOM 661 C C . ASN A 1 85 ? -8.441 12.181 -8.750 1.00 94.19 85 ASN A C 1
ATOM 663 O O . ASN A 1 85 ? -8.046 11.324 -7.959 1.00 94.19 85 ASN A O 1
ATOM 667 N N . PRO A 1 86 ? -7.677 13.250 -9.043 1.00 93.12 86 PRO A N 1
ATOM 668 C CA . PRO A 1 86 ? -6.326 13.426 -8.498 1.00 93.12 86 PRO A CA 1
ATOM 669 C C . PRO A 1 86 ? -6.268 13.449 -6.963 1.00 93.12 86 PRO A C 1
ATOM 671 O O . PRO A 1 86 ? -5.267 13.061 -6.368 1.00 93.12 86 PRO A O 1
ATOM 674 N N . ASN A 1 87 ? -7.344 13.888 -6.303 1.00 94.38 87 ASN A N 1
ATOM 675 C CA . ASN A 1 87 ? -7.438 13.854 -4.849 1.00 94.38 87 ASN A CA 1
ATOM 676 C C . ASN A 1 87 ? -7.737 12.428 -4.346 1.00 94.38 87 ASN A C 1
ATOM 678 O O . ASN A 1 87 ? -8.883 11.976 -4.373 1.00 94.38 87 ASN A O 1
ATOM 682 N N . GLN A 1 88 ? -6.709 11.759 -3.821 1.00 94.31 88 GLN A N 1
ATOM 683 C CA . GLN A 1 88 ? -6.761 10.374 -3.334 1.00 94.31 88 GLN A CA 1
ATOM 684 C C . GLN A 1 88 ? -7.155 10.238 -1.848 1.00 94.31 88 GLN A C 1
ATOM 686 O O . GLN A 1 88 ? -7.101 9.144 -1.291 1.00 94.31 88 GLN A O 1
ATOM 691 N N . THR A 1 89 ? -7.623 11.312 -1.199 1.00 95.38 89 THR A N 1
ATOM 692 C CA . THR A 1 89 ? -8.035 11.303 0.223 1.00 95.38 89 THR A CA 1
ATOM 693 C C . THR A 1 89 ? -9.074 10.218 0.527 1.00 95.38 89 THR A C 1
ATOM 695 O O . THR A 1 89 ? -8.944 9.474 1.497 1.00 95.38 89 THR A O 1
ATOM 698 N N . ARG A 1 90 ? -10.096 10.080 -0.332 1.00 95.50 90 ARG A N 1
ATOM 699 C CA . ARG A 1 90 ? -11.139 9.053 -0.164 1.00 95.50 90 ARG A CA 1
ATOM 700 C C . ARG A 1 90 ? -10.610 7.638 -0.389 1.00 95.50 90 ARG A C 1
ATOM 702 O O . ARG A 1 90 ? -11.034 6.729 0.312 1.00 95.50 90 ARG A O 1
ATOM 709 N N . HIS A 1 91 ? -9.681 7.468 -1.328 1.00 95.75 91 HIS A N 1
ATOM 710 C CA . HIS A 1 91 ? -9.047 6.180 -1.598 1.00 95.75 91 HIS A CA 1
ATOM 711 C C . HIS A 1 91 ? -8.218 5.717 -0.396 1.00 95.75 91 HIS A C 1
ATOM 713 O O . HIS A 1 91 ? -8.341 4.568 0.026 1.00 95.75 91 HIS A O 1
ATOM 719 N N . CYS A 1 92 ? -7.444 6.634 0.192 1.00 96.00 92 CYS A N 1
ATOM 720 C CA . CYS A 1 92 ? -6.692 6.412 1.423 1.00 96.00 92 CYS A CA 1
ATOM 721 C C . CYS A 1 92 ? -7.608 5.938 2.558 1.00 96.00 92 CYS A C 1
ATOM 723 O O . CYS A 1 92 ? -7.458 4.820 3.051 1.00 96.00 92 CYS A O 1
ATOM 725 N N . PHE A 1 93 ? -8.602 6.756 2.914 1.00 96.56 93 PHE A N 1
ATOM 726 C CA . PHE A 1 93 ? -9.494 6.467 4.033 1.00 96.56 93 PHE A CA 1
ATOM 727 C C . PHE A 1 93 ? -10.280 5.163 3.837 1.00 96.56 93 PHE A C 1
ATOM 729 O O . PHE A 1 93 ? -10.350 4.337 4.745 1.00 96.56 93 PHE A O 1
ATOM 736 N N . GLN A 1 94 ? -10.828 4.936 2.638 1.00 96.19 94 GLN A N 1
ATOM 737 C CA . GLN A 1 94 ? -11.587 3.718 2.357 1.00 96.19 94 GLN A CA 1
ATOM 738 C C . GLN A 1 94 ? -10.706 2.468 2.444 1.00 96.19 94 GLN A C 1
ATOM 740 O O . GLN A 1 94 ? -11.133 1.468 3.007 1.00 96.19 94 GLN A O 1
ATOM 745 N N . SER A 1 95 ? -9.470 2.531 1.942 1.00 96.25 95 SER A N 1
ATOM 746 C CA . SER A 1 95 ? -8.547 1.391 1.990 1.00 96.25 95 SER A CA 1
ATOM 747 C C . SER A 1 95 ? -8.110 1.057 3.415 1.00 96.25 95 SER A C 1
ATOM 749 O O . SER A 1 95 ? -7.964 -0.116 3.742 1.00 96.25 95 SER A O 1
ATOM 751 N N . TYR A 1 96 ? -7.942 2.065 4.276 1.00 96.50 96 TYR A N 1
ATOM 752 C CA . TYR A 1 96 ? -7.681 1.854 5.700 1.00 96.50 96 TYR A CA 1
ATOM 753 C C . TYR A 1 96 ? -8.856 1.127 6.372 1.00 96.50 96 TYR A C 1
ATOM 755 O O . TYR A 1 96 ? -8.686 0.062 6.965 1.00 96.50 96 TYR A O 1
ATOM 763 N N . VAL A 1 97 ? -10.078 1.637 6.191 1.00 96.94 97 VAL A N 1
ATOM 764 C CA . VAL A 1 97 ? -11.293 1.022 6.748 1.00 96.94 97 VAL A CA 1
ATOM 765 C C . VAL A 1 97 ? -11.502 -0.404 6.224 1.00 96.94 97 VAL A C 1
ATOM 767 O O . VAL A 1 97 ? -11.833 -1.304 6.998 1.00 96.94 97 VAL A O 1
ATOM 770 N N . ASP A 1 98 ? -11.302 -0.629 4.924 1.00 95.62 98 ASP A N 1
ATOM 771 C CA . ASP A 1 98 ? -11.471 -1.941 4.296 1.00 95.62 98 ASP A CA 1
ATOM 772 C C . ASP A 1 98 ? -10.456 -2.957 4.828 1.00 95.62 98 ASP A C 1
ATOM 774 O O . ASP A 1 98 ? -10.829 -4.107 5.060 1.00 95.62 98 ASP A O 1
ATOM 778 N N . TYR A 1 99 ? -9.209 -2.544 5.090 1.00 95.88 99 TYR A N 1
ATOM 779 C CA . TYR A 1 99 ? -8.206 -3.413 5.704 1.00 95.88 99 TYR A CA 1
ATOM 780 C C . TYR A 1 99 ? -8.668 -3.920 7.070 1.00 95.88 99 TYR A C 1
ATOM 782 O O . TYR A 1 99 ? -8.772 -5.130 7.265 1.00 95.88 99 TYR A O 1
ATOM 790 N N . HIS A 1 100 ? -9.015 -3.017 7.989 1.00 95.44 100 HIS A N 1
ATOM 791 C CA . HIS A 1 100 ? -9.384 -3.415 9.347 1.00 95.44 100 HIS A CA 1
ATOM 792 C C . HIS A 1 100 ? -10.710 -4.192 9.405 1.00 95.44 100 HIS A C 1
ATOM 794 O O . HIS A 1 100 ? -10.858 -5.110 10.210 1.00 95.44 100 HIS A O 1
ATOM 800 N N . ARG A 1 101 ? -11.669 -3.896 8.517 1.00 95.31 101 ARG A N 1
ATOM 801 C CA . ARG A 1 101 ? -12.880 -4.725 8.370 1.00 95.31 101 ARG A CA 1
ATOM 802 C C . ARG A 1 101 ? -12.549 -6.116 7.845 1.00 95.31 101 ARG A C 1
ATOM 804 O O . ARG A 1 101 ? -13.105 -7.107 8.316 1.00 95.31 101 ARG A O 1
ATOM 811 N N . CYS A 1 102 ? -11.662 -6.196 6.856 1.00 95.19 102 CYS A N 1
ATOM 812 C CA . CYS A 1 102 ? -11.244 -7.453 6.253 1.00 95.19 102 CYS A CA 1
ATOM 813 C C . CYS A 1 102 ? -10.552 -8.349 7.284 1.00 95.19 102 CYS A C 1
ATOM 815 O O . CYS A 1 102 ? -10.955 -9.503 7.435 1.00 95.19 102 CYS A O 1
ATOM 817 N N . THR A 1 103 ? -9.596 -7.813 8.050 1.00 94.38 103 THR A N 1
ATOM 818 C CA . THR A 1 103 ? -8.895 -8.575 9.093 1.00 94.38 103 THR A CA 1
ATOM 819 C C . THR A 1 103 ? -9.834 -9.001 10.219 1.00 94.38 103 THR A C 1
ATOM 821 O O . THR A 1 103 ? -9.769 -10.145 10.662 1.00 94.38 103 THR A O 1
ATOM 824 N N . LYS A 1 104 ? -10.789 -8.152 10.616 1.00 92.44 104 LYS A N 1
ATOM 825 C CA . LYS A 1 104 ? -11.796 -8.497 11.630 1.00 92.44 104 LYS A CA 1
ATOM 826 C C . LYS A 1 104 ? -12.761 -9.601 11.184 1.00 92.44 104 LYS A C 1
ATOM 828 O O . LYS A 1 104 ? -13.146 -10.438 11.995 1.00 92.44 104 LYS A O 1
ATOM 833 N N . LEU A 1 105 ? -13.176 -9.608 9.914 1.00 93.12 105 LEU A N 1
ATOM 834 C CA . LEU A 1 105 ? -14.143 -10.583 9.389 1.00 93.12 105 LEU A CA 1
ATOM 835 C C . LEU A 1 105 ? -13.504 -11.898 8.929 1.00 93.12 105 LEU A C 1
ATOM 837 O O . LEU A 1 105 ? -14.159 -12.938 8.974 1.00 93.12 105 LEU A O 1
ATOM 841 N N . ARG A 1 106 ? -12.277 -11.851 8.401 1.00 90.75 106 ARG A N 1
ATOM 842 C CA . ARG A 1 106 ? -11.617 -12.991 7.741 1.00 90.75 106 ARG A CA 1
ATOM 843 C C . ARG A 1 106 ? -10.375 -13.500 8.471 1.00 90.75 106 ARG A C 1
ATOM 845 O O . ARG A 1 106 ? -9.926 -14.594 8.144 1.00 90.75 106 ARG A O 1
ATOM 852 N N . GLY A 1 107 ? -9.861 -12.755 9.448 1.00 88.12 107 GLY A N 1
ATOM 853 C CA . GLY A 1 107 ? -8.595 -13.033 10.124 1.00 88.12 107 GLY A CA 1
ATOM 854 C C . GLY A 1 107 ? -7.397 -12.381 9.428 1.00 88.12 107 GLY A C 1
ATOM 855 O O . GLY A 1 107 ? -7.472 -11.971 8.268 1.00 88.12 107 GLY A O 1
ATOM 856 N N . GLU A 1 108 ? -6.283 -12.286 10.151 1.00 83.88 108 GLU A N 1
ATOM 857 C CA . GLU A 1 108 ? -5.043 -11.649 9.681 1.00 83.88 108 GLU A CA 1
ATOM 858 C C . GLU A 1 108 ? -4.359 -12.436 8.549 1.00 83.88 108 GLU A C 1
ATOM 860 O O . GLU A 1 108 ? -3.760 -11.839 7.658 1.00 83.88 108 GLU A O 1
ATOM 865 N N . ASP A 1 109 ? -4.533 -13.761 8.511 1.00 85.25 109 ASP A N 1
ATOM 866 C CA . ASP A 1 109 ? -3.922 -14.645 7.505 1.00 85.25 109 ASP A CA 1
ATOM 867 C C . ASP A 1 109 ? -4.603 -14.588 6.124 1.00 85.25 109 ASP A C 1
ATOM 869 O O . ASP A 1 109 ? -4.167 -15.233 5.159 1.00 85.25 109 ASP A O 1
ATOM 873 N N . PHE A 1 110 ? -5.702 -13.837 5.990 1.00 89.12 110 PHE A N 1
ATOM 874 C CA . PHE A 1 110 ? -6.423 -13.743 4.729 1.00 89.12 110 PHE A CA 1
ATOM 875 C C . PHE A 1 110 ? -5.670 -12.846 3.741 1.00 89.12 110 PHE A C 1
ATOM 877 O O . PHE A 1 110 ? -5.852 -11.629 3.703 1.00 89.12 110 PHE A O 1
ATOM 884 N N . LYS A 1 111 ? -4.856 -13.477 2.883 1.00 86.50 111 LYS A N 1
ATOM 885 C CA . LYS A 1 111 ? -4.010 -12.817 1.866 1.00 86.50 111 LYS A CA 1
ATOM 886 C C . LYS A 1 111 ? -4.691 -11.676 1.090 1.00 86.50 111 LYS A C 1
ATOM 888 O O . LYS A 1 111 ? -4.037 -10.666 0.856 1.00 86.50 111 LYS A O 1
ATOM 893 N N . PRO A 1 112 ? -5.979 -11.748 0.697 1.00 89.69 112 PRO A N 1
ATOM 894 C CA . PRO A 1 112 ? -6.623 -10.625 0.013 1.00 89.69 112 PRO A CA 1
ATOM 895 C C . PRO A 1 112 ? -6.714 -9.327 0.832 1.00 89.69 112 PRO A C 1
ATOM 897 O O . PRO A 1 112 ? -6.753 -8.257 0.229 1.00 89.69 112 PRO A O 1
ATOM 900 N N . CYS A 1 113 ? -6.696 -9.375 2.171 1.00 90.94 113 CYS A N 1
ATOM 901 C CA . CYS A 1 113 ? -6.645 -8.161 2.996 1.00 90.94 113 CYS A CA 1
ATOM 902 C C . CYS A 1 113 ? -5.332 -7.381 2.794 1.00 90.94 113 CYS A C 1
ATOM 904 O O . CYS A 1 113 ? -5.318 -6.154 2.910 1.00 90.94 113 CYS A O 1
ATOM 906 N N . GLU A 1 114 ? -4.242 -8.065 2.427 1.00 90.00 114 GLU A N 1
ATOM 907 C CA . GLU A 1 114 ? -2.924 -7.464 2.186 1.00 90.00 114 GLU A CA 1
ATOM 908 C C . GLU A 1 114 ? -2.955 -6.419 1.056 1.00 90.00 114 GLU A C 1
ATOM 910 O O . GLU A 1 114 ? -2.188 -5.453 1.060 1.00 90.00 114 GLU A O 1
ATOM 915 N N . TYR A 1 115 ? -3.892 -6.553 0.110 1.00 90.81 115 TYR A N 1
ATOM 916 C CA . TYR A 1 115 ? -4.115 -5.545 -0.923 1.00 90.81 115 TYR A CA 1
ATOM 917 C C . TYR A 1 115 ? -4.422 -4.170 -0.316 1.00 90.81 115 TYR A C 1
ATOM 919 O O . TYR A 1 115 ? -3.798 -3.172 -0.689 1.00 90.81 115 TYR A O 1
ATOM 927 N N . PHE A 1 116 ? -5.357 -4.120 0.636 1.00 93.88 116 PHE A N 1
ATOM 928 C CA . PHE A 1 116 ? -5.754 -2.881 1.298 1.00 93.88 116 PHE A CA 1
ATOM 929 C C . PHE A 1 116 ? -4.617 -2.337 2.162 1.00 93.88 116 PHE A C 1
ATOM 931 O O . PHE A 1 116 ? -4.334 -1.142 2.091 1.00 93.88 116 PHE A O 1
ATOM 938 N N . LEU A 1 117 ? -3.897 -3.226 2.860 1.00 92.56 117 LEU A N 1
ATOM 939 C CA . LEU A 1 117 ? -2.710 -2.893 3.652 1.00 92.56 117 LEU A CA 1
ATOM 940 C C . LEU A 1 117 ? -1.660 -2.141 2.839 1.00 92.56 117 LEU A C 1
ATOM 942 O O . LEU A 1 117 ? -1.236 -1.043 3.199 1.00 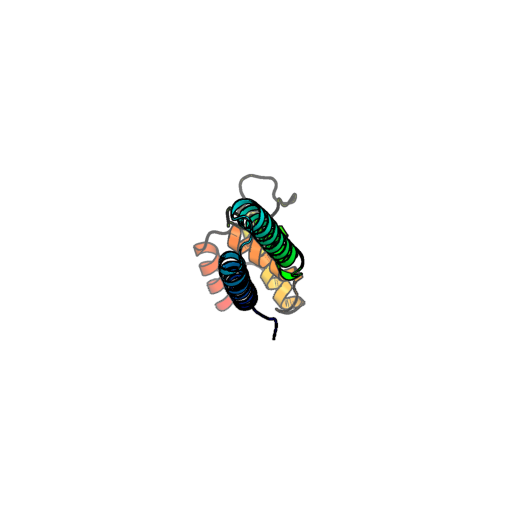92.56 117 LEU A O 1
ATOM 946 N N . ARG A 1 118 ? -1.255 -2.725 1.710 1.00 91.00 118 ARG A N 1
ATOM 947 C CA . ARG A 1 118 ? -0.275 -2.114 0.810 1.00 91.00 118 ARG A CA 1
ATOM 948 C C . ARG A 1 118 ? -0.791 -0.799 0.239 1.00 91.00 118 ARG A C 1
ATOM 950 O O . ARG A 1 118 ? -0.026 0.153 0.101 1.00 91.00 118 ARG A O 1
ATOM 957 N N . THR A 1 119 ? -2.080 -0.754 -0.084 1.00 92.94 119 THR A N 1
ATOM 958 C CA . THR A 1 119 ? -2.713 0.411 -0.695 1.00 92.94 119 THR A CA 1
ATOM 959 C C . THR A 1 119 ? -2.677 1.615 0.235 1.00 92.94 119 THR A C 1
ATOM 961 O O . THR A 1 119 ? -2.073 2.623 -0.133 1.00 92.94 119 THR A O 1
ATOM 964 N N . TYR A 1 120 ? -3.255 1.516 1.439 1.00 94.50 120 TYR A N 1
ATOM 965 C CA . TYR A 1 120 ? -3.327 2.660 2.349 1.00 94.50 120 TYR A CA 1
ATOM 966 C C . TYR A 1 120 ? -1.932 3.085 2.826 1.00 94.50 120 TYR A C 1
ATOM 968 O O . TYR A 1 120 ? -1.656 4.279 2.874 1.00 94.50 120 TYR A O 1
ATOM 976 N N . LYS A 1 121 ? -1.002 2.144 3.057 1.00 92.50 121 LYS A N 1
ATOM 977 C CA . LYS A 1 121 ? 0.392 2.476 3.413 1.00 92.50 121 LYS A CA 1
ATOM 978 C C . LYS A 1 121 ? 1.144 3.232 2.315 1.00 92.50 121 LYS A C 1
ATOM 980 O O . LYS A 1 121 ? 2.112 3.923 2.611 1.00 92.50 121 LYS A O 1
ATOM 985 N N . THR A 1 122 ? 0.720 3.097 1.059 1.00 91.00 122 THR A N 1
ATOM 986 C CA . THR A 1 122 ? 1.354 3.775 -0.080 1.00 91.00 122 THR A CA 1
ATOM 987 C C . THR A 1 122 ? 0.784 5.176 -0.310 1.00 91.00 122 THR A C 1
ATOM 989 O O . THR A 1 122 ? 1.532 6.085 -0.663 1.00 91.00 122 THR A O 1
ATOM 992 N N . ILE A 1 123 ? -0.533 5.356 -0.157 1.00 92.81 123 ILE A N 1
ATOM 993 C CA . ILE A 1 123 ? -1.226 6.600 -0.545 1.00 92.81 123 ILE A CA 1
ATOM 994 C C . ILE A 1 123 ? -1.550 7.529 0.630 1.00 92.81 123 ILE A C 1
ATOM 996 O O . ILE A 1 123 ? -1.796 8.713 0.406 1.00 92.81 123 ILE A O 1
ATOM 1000 N N . CYS A 1 124 ? -1.593 7.015 1.860 1.00 94.81 124 CYS A N 1
ATOM 1001 C CA . CYS A 1 124 ? -1.931 7.810 3.034 1.00 94.81 124 CYS A CA 1
ATOM 1002 C C . CYS A 1 124 ? -0.699 8.519 3.614 1.00 94.81 124 CYS A C 1
ATOM 1004 O O . CYS A 1 124 ? 0.367 7.908 3.715 1.00 94.81 124 CYS A O 1
ATOM 1006 N N . PRO A 1 125 ? -0.836 9.775 4.072 1.00 95.62 125 PRO A N 1
ATOM 1007 C CA . PRO A 1 125 ? 0.149 10.395 4.953 1.00 95.62 125 PRO A CA 1
ATOM 1008 C C . PRO A 1 125 ? 0.308 9.584 6.247 1.00 95.62 125 PRO A C 1
ATOM 1010 O O . PRO A 1 125 ? -0.689 9.150 6.822 1.00 95.62 125 PRO A O 1
ATOM 1013 N N . SER A 1 126 ? 1.537 9.424 6.744 1.00 93.81 126 SER A N 1
ATOM 1014 C CA . SER A 1 126 ? 1.814 8.653 7.968 1.00 93.81 126 SER A CA 1
ATOM 1015 C C . SER A 1 126 ? 1.078 9.196 9.195 1.00 93.81 126 SER A C 1
ATOM 1017 O O . SER A 1 126 ? 0.469 8.419 9.919 1.00 93.81 126 SER A O 1
ATOM 1019 N N . TYR A 1 127 ? 1.019 10.522 9.362 1.00 95.25 127 TYR A N 1
ATOM 1020 C CA . TYR A 1 127 ? 0.335 11.138 10.507 1.00 95.25 127 TYR A CA 1
ATOM 1021 C C . TYR A 1 127 ? -1.179 10.848 10.536 1.00 95.25 127 TYR A C 1
ATOM 1023 O O . TYR A 1 127 ? -1.787 10.830 11.600 1.00 95.25 127 TYR A O 1
ATOM 1031 N N . TRP A 1 128 ? -1.816 10.617 9.377 1.00 95.38 128 TRP A N 1
ATOM 1032 C CA . TRP A 1 128 ? -3.228 10.207 9.352 1.00 95.38 128 TRP A CA 1
ATOM 1033 C C . TRP A 1 128 ? -3.399 8.813 9.932 1.00 95.38 128 TRP A C 1
ATOM 1035 O O . TRP A 1 128 ? -4.339 8.587 10.684 1.00 95.38 128 TRP A O 1
ATOM 1045 N N . LEU A 1 129 ? -2.488 7.903 9.582 1.00 96.25 129 LEU A N 1
ATOM 1046 C CA . LEU A 1 129 ? -2.516 6.529 10.064 1.00 96.25 129 LEU A CA 1
ATOM 1047 C C . LEU A 1 129 ? -2.275 6.482 11.570 1.00 96.25 129 LEU A C 1
ATOM 1049 O O . LEU A 1 129 ? -3.063 5.862 12.265 1.00 96.25 129 LEU A O 1
ATOM 1053 N N . GLU A 1 130 ? -1.272 7.208 12.067 1.00 96.44 130 GLU A N 1
ATOM 1054 C CA . GLU A 1 130 ? -0.984 7.314 13.505 1.00 96.44 130 GLU A CA 1
ATOM 1055 C C . GLU A 1 130 ? -2.212 7.817 14.283 1.00 96.44 130 GLU A C 1
ATOM 1057 O O . GLU A 1 130 ? -2.676 7.150 15.205 1.00 96.44 130 GLU A O 1
ATOM 1062 N N . ASN A 1 131 ? -2.827 8.917 13.836 1.00 96.56 131 ASN A N 1
ATOM 1063 C CA . ASN A 1 131 ? -4.024 9.461 14.483 1.00 96.56 131 ASN A CA 1
ATOM 1064 C C . ASN A 1 131 ? -5.227 8.502 14.433 1.00 96.56 131 ASN A C 1
ATOM 1066 O O . ASN A 1 131 ? -6.030 8.460 15.364 1.00 96.56 131 ASN A O 1
ATOM 1070 N N . TRP A 1 132 ? -5.424 7.782 13.327 1.00 96.94 132 TRP A N 1
ATOM 1071 C CA . TRP A 1 132 ? -6.521 6.817 13.217 1.00 96.94 132 TRP A CA 1
ATOM 1072 C C . TRP A 1 132 ? -6.267 5.563 14.052 1.00 96.94 132 TRP A C 1
ATOM 1074 O O . TRP A 1 132 ? -7.208 5.052 14.656 1.00 96.94 132 TRP A O 1
ATOM 1084 N N . ASP A 1 133 ? -5.017 5.114 14.142 1.00 95.81 133 ASP A N 1
ATOM 1085 C CA . ASP A 1 133 ? -4.616 3.994 14.989 1.00 95.81 133 ASP A CA 1
ATOM 1086 C C . ASP A 1 133 ? -4.849 4.330 16.473 1.00 95.81 133 ASP A C 1
ATOM 1088 O O . ASP A 1 133 ? -5.408 3.508 17.200 1.00 95.81 133 ASP A O 1
ATOM 1092 N N . GLU A 1 134 ? -4.527 5.554 16.910 1.00 96.94 134 GLU A N 1
ATOM 1093 C CA . GLU A 1 134 ? -4.870 6.064 18.248 1.00 96.94 134 GLU A CA 1
ATOM 1094 C C . GLU A 1 134 ? -6.389 6.059 18.482 1.00 96.94 134 GLU A C 1
ATOM 1096 O O . GLU A 1 134 ? -6.874 5.486 19.458 1.00 96.94 134 GLU A O 1
ATOM 1101 N N . GLN A 1 135 ? -7.173 6.597 17.541 1.00 96.31 135 GLN A N 1
ATOM 1102 C CA . GLN A 1 135 ? -8.639 6.596 17.634 1.00 96.31 135 GLN A CA 1
ATOM 1103 C C . GLN A 1 135 ? -9.241 5.185 17.684 1.00 96.31 135 GLN A C 1
ATOM 1105 O O . GLN A 1 135 ? -10.281 4.977 18.316 1.00 96.31 135 GLN A O 1
ATOM 1110 N N . LEU A 1 136 ? -8.628 4.203 17.014 1.00 94.88 136 LEU A N 1
ATOM 1111 C CA . LEU A 1 136 ? -9.057 2.807 17.098 1.00 94.88 136 LEU A CA 1
ATOM 1112 C C . LEU A 1 136 ? -8.746 2.188 18.457 1.00 94.88 136 LEU A C 1
ATOM 1114 O O . LEU A 1 136 ? -9.581 1.445 18.974 1.00 94.88 136 LEU A O 1
ATOM 1118 N N . GLN A 1 137 ? -7.592 2.505 19.044 1.00 94.50 137 GLN A N 1
ATOM 1119 C CA . GLN A 1 137 ? -7.224 2.047 20.385 1.00 94.50 137 GLN A CA 1
ATOM 1120 C C . GLN A 1 137 ? -8.127 2.660 21.464 1.00 94.50 137 GLN A C 1
ATOM 1122 O O . GLN A 1 137 ? -8.539 1.964 22.390 1.00 94.50 137 GLN A O 1
ATOM 1127 N N . GLU A 1 138 ? -8.489 3.934 21.318 1.00 96.31 138 GLU A N 1
ATOM 1128 C CA . GLU A 1 138 ? -9.392 4.644 22.232 1.00 96.31 138 GLU A CA 1
ATOM 1129 C C . GLU A 1 138 ? -10.878 4.317 22.007 1.00 96.31 138 GLU A C 1
ATOM 1131 O O . GLU A 1 138 ? -11.727 4.654 22.834 1.00 96.31 138 GLU A O 1
ATOM 1136 N N . GLY A 1 139 ? -11.223 3.676 20.886 1.00 94.44 139 GLY A N 1
ATOM 1137 C CA . GLY A 1 139 ? -12.611 3.400 20.510 1.00 94.44 139 GLY A CA 1
ATOM 1138 C C . GLY A 1 139 ? -13.403 4.643 20.083 1.00 94.44 139 GLY A C 1
ATOM 1139 O O . GLY A 1 139 ? -14.634 4.616 20.087 1.00 94.44 139 GLY A O 1
ATOM 1140 N N . THR A 1 140 ? -12.720 5.726 19.706 1.00 95.81 140 THR A N 1
ATOM 1141 C CA . THR A 1 140 ? -13.307 7.012 19.285 1.00 95.81 140 THR A CA 1
ATOM 1142 C C . THR A 1 140 ? -13.401 7.165 17.762 1.00 95.81 140 THR A C 1
ATOM 1144 O O . THR A 1 140 ? -13.911 8.173 17.268 1.00 95.81 140 THR A O 1
ATOM 1147 N N . PHE A 1 141 ? -12.947 6.166 16.997 1.00 95.56 141 PHE A N 1
ATOM 1148 C CA . PHE A 1 141 ? -12.933 6.209 15.534 1.00 95.56 141 PHE A CA 1
ATOM 1149 C C . PHE A 1 141 ? -14.350 6.388 14.935 1.00 95.56 141 PHE A C 1
ATOM 1151 O O . PHE A 1 141 ? -15.280 5.659 15.296 1.00 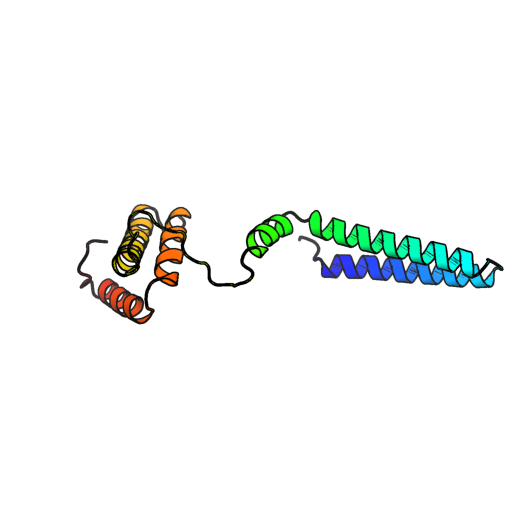95.56 141 PHE A O 1
ATOM 1158 N N . PRO A 1 142 ? -14.553 7.320 13.980 1.00 91.94 142 PRO A N 1
ATOM 1159 C CA . PRO A 1 142 ? -15.888 7.747 13.541 1.00 91.94 142 PRO A CA 1
ATOM 1160 C C . PRO A 1 142 ? -16.650 6.718 12.690 1.00 91.94 142 PRO A C 1
ATOM 1162 O O . PRO A 1 142 ? -17.837 6.901 12.414 1.00 91.94 142 PRO A O 1
ATOM 1165 N N . VAL A 1 143 ? -15.992 5.651 12.230 1.00 94.19 143 VAL A N 1
ATOM 1166 C CA . VAL A 1 143 ? -16.583 4.640 11.343 1.00 94.19 143 VAL A CA 1
ATOM 1167 C C . VAL A 1 143 ? -16.575 3.271 12.009 1.00 94.19 143 VAL A C 1
ATOM 1169 O O . VAL A 1 143 ? -15.601 2.866 12.627 1.00 94.19 143 VAL A O 1
ATOM 1172 N N . LYS A 1 144 ? -17.659 2.509 11.829 1.00 89.00 144 LYS A N 1
ATOM 1173 C CA . LYS A 1 144 ? -17.728 1.125 12.312 1.00 89.00 144 LYS A CA 1
ATOM 1174 C C . LYS A 1 144 ? -16.763 0.235 11.528 1.00 89.00 144 LYS A C 1
ATOM 1176 O O . LYS A 1 144 ? -16.910 0.090 10.304 1.00 89.00 144 LYS A O 1
ATOM 1181 N N . ILE A 1 145 ? -15.819 -0.350 12.257 1.00 89.00 145 ILE A N 1
ATOM 1182 C CA . ILE A 1 145 ? -14.865 -1.364 11.802 1.00 89.00 145 ILE A CA 1
ATOM 1183 C C . ILE A 1 145 ? -15.302 -2.735 12.303 1.00 89.00 145 ILE A C 1
ATOM 1185 O O . ILE A 1 145 ? -15.682 -2.857 13.492 1.00 89.00 145 ILE A O 1
#

Nearest PDB structures (fol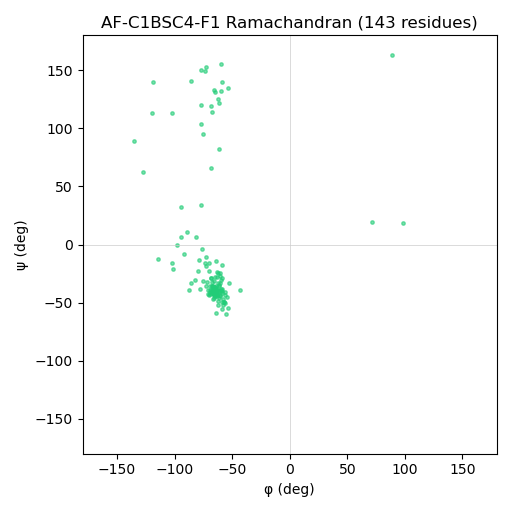dseek):
  6hu9-assembly1_j  TM=9.479E-01  e=2.251E-06  Saccharomyces cerevisiae S288C
  8ucj-assembly1_j  TM=9.586E-01  e=9.538E-06  Komagataella pastoris
  5w97-assembly1_H  TM=8.843E-01  e=8.021E-06  Bos taurus
  7jrp-assembly1_g  TM=9.326E-01  e=1.801E-05  Vigna radiata var. radiata
  6ymx-assembly1_j  TM=9.452E-01  e=2.698E-05  Saccharomyces cerevisiae S288C